Protein AF-A0A1E5MIE4-F1 (afdb_monomer_lite)

pLDDT: mean 93.25, std 8.32, range [54.38, 98.38]

Foldseek 3Di:
DLVVLVVVCVVLVLVLCVQPPLQNQCVCVVDVDVVVSLVCVQVVDDLVVLQVSLVSLCVVPVPDDLVRLQSSSVSSNGNDDCCVRPVDGSNVVSNVSSCSSPVDD

Sequence (105 aa):
MTLGHQAELREYPLVRNLLGAIFNQDWREDHDCVEEVYEDLLDGEPRHARLARAEQIEAFVANRSEDEVDDVFRASGTGLRPRSDLGVSSREWLLAVVQRLRAQP

Radius of gyration: 12.96 Å; chains: 1; bounding box: 32×28×31 Å

Secondary structure (DSSP, 8-state):
-HHHHHHHTTS-HHHHHIIIIIT-TTHHHH-SSHHHHHHHHHHHS-HHHHHHHHHHHHHHHHT--HHHHHHHHHHHT-S--HHHHTSS-HHHHHHHHHHHHHH--

Structure (mmCIF, N/CA/C/O backbone):
data_AF-A0A1E5MIE4-F1
#
_entry.id   AF-A0A1E5MIE4-F1
#
loop_
_atom_site.group_PDB
_atom_site.id
_atom_site.type_symbol
_atom_site.label_atom_id
_atom_site.label_alt_id
_atom_site.label_comp_id
_atom_site.label_asym_id
_atom_site.label_entity_id
_atom_site.label_seq_id
_atom_site.pdbx_PDB_ins_code
_atom_site.Cartn_x
_atom_site.Cartn_y
_atom_site.Cartn_z
_atom_site.occupancy
_atom_site.B_iso_or_equiv
_atom_site.auth_seq_id
_atom_site.auth_comp_id
_atom_site.auth_asym_id
_atom_site.auth_atom_id
_atom_site.pdbx_PDB_model_num
ATOM 1 N N . MET A 1 1 ? 19.046 -5.283 -12.019 1.00 54.38 1 MET A N 1
ATOM 2 C CA . MET A 1 1 ? 18.901 -4.258 -10.957 1.00 54.38 1 MET A CA 1
ATOM 3 C C . MET A 1 1 ? 17.756 -4.561 -9.976 1.00 54.38 1 MET A C 1
ATOM 5 O O . MET A 1 1 ? 17.341 -3.687 -9.234 1.00 54.38 1 MET A O 1
ATOM 9 N N . THR A 1 2 ? 17.265 -5.800 -9.891 1.00 58.84 2 THR A N 1
ATOM 10 C CA . THR A 1 2 ? 16.103 -6.162 -9.050 1.00 58.84 2 THR A CA 1
ATOM 11 C C . THR A 1 2 ? 16.439 -6.300 -7.558 1.00 58.84 2 THR A C 1
ATOM 13 O O . THR A 1 2 ? 15.590 -6.065 -6.707 1.00 58.84 2 THR A O 1
ATOM 16 N N . LEU A 1 3 ? 17.695 -6.633 -7.232 1.00 61.28 3 LEU A N 1
ATOM 17 C CA . LEU A 1 3 ? 18.156 -6.853 -5.853 1.00 61.28 3 LEU A CA 1
ATOM 18 C C . LEU A 1 3 ? 18.171 -5.574 -4.993 1.00 61.28 3 LEU A C 1
ATOM 20 O O . LEU A 1 3 ? 18.043 -5.678 -3.777 1.00 61.28 3 LEU A O 1
ATOM 24 N N . GLY A 1 4 ? 18.295 -4.388 -5.606 1.00 77.12 4 GLY A N 1
ATOM 25 C CA . GLY A 1 4 ? 18.286 -3.104 -4.889 1.00 77.12 4 GLY A CA 1
ATOM 26 C C . GLY A 1 4 ? 16.924 -2.807 -4.262 1.00 77.12 4 GLY A C 1
ATOM 27 O O . GLY A 1 4 ? 16.812 -2.686 -3.047 1.00 77.12 4 GLY A O 1
ATOM 28 N N . HIS A 1 5 ? 15.866 -2.839 -5.072 1.00 80.12 5 HIS A N 1
ATOM 29 C CA . HIS A 1 5 ? 14.497 -2.560 -4.631 1.00 80.12 5 HIS A CA 1
ATOM 30 C C . HIS A 1 5 ? 13.968 -3.566 -3.589 1.00 80.12 5 HIS A C 1
ATOM 32 O O . HIS A 1 5 ? 13.226 -3.200 -2.679 1.00 80.12 5 HIS A O 1
ATOM 38 N N . GLN A 1 6 ? 14.375 -4.840 -3.666 1.00 73.12 6 GLN A N 1
ATOM 39 C CA . GLN A 1 6 ? 14.016 -5.835 -2.646 1.00 73.12 6 GLN A CA 1
ATOM 40 C C . GLN A 1 6 ? 14.712 -5.589 -1.303 1.00 73.12 6 GLN A C 1
ATOM 42 O O . GLN A 1 6 ? 14.137 -5.899 -0.259 1.00 73.12 6 GLN A O 1
ATOM 47 N N . ALA A 1 7 ? 15.940 -5.061 -1.316 1.00 78.50 7 ALA A N 1
ATOM 48 C CA . ALA A 1 7 ? 16.618 -4.633 -0.100 1.00 78.50 7 ALA A CA 1
ATOM 49 C C . ALA A 1 7 ? 15.933 -3.393 0.491 1.00 78.50 7 ALA A C 1
ATOM 51 O O . ALA A 1 7 ? 15.688 -3.372 1.691 1.00 78.50 7 ALA A O 1
ATOM 52 N N . GLU A 1 8 ? 15.529 -2.429 -0.342 1.00 82.38 8 GLU A N 1
ATOM 53 C CA . GLU A 1 8 ? 14.780 -1.246 0.107 1.00 82.38 8 GLU A CA 1
ATOM 54 C C . GLU A 1 8 ? 13.466 -1.607 0.802 1.00 82.38 8 GLU A C 1
ATOM 56 O O . GLU A 1 8 ? 13.174 -1.085 1.873 1.00 82.38 8 GLU A O 1
ATOM 61 N N . LEU A 1 9 ? 12.694 -2.556 0.261 1.00 88.62 9 LEU A N 1
ATOM 62 C CA . LEU A 1 9 ? 11.452 -3.021 0.891 1.00 88.62 9 LEU A CA 1
ATOM 63 C C . LEU A 1 9 ? 11.660 -3.652 2.279 1.00 88.62 9 LEU A C 1
ATOM 65 O O . LEU A 1 9 ? 10.694 -3.794 3.028 1.00 88.62 9 LEU A O 1
ATOM 69 N N . ARG A 1 10 ? 12.887 -4.032 2.663 1.00 89.69 10 ARG A N 1
ATOM 70 C CA . ARG A 1 10 ? 13.164 -4.516 4.029 1.00 89.69 10 ARG A CA 1
ATOM 71 C C . ARG A 1 10 ? 13.054 -3.405 5.070 1.00 89.69 10 ARG A C 1
ATOM 73 O O . ARG A 1 10 ? 12.652 -3.705 6.189 1.00 89.69 10 ARG A O 1
ATOM 80 N N . GLU A 1 11 ? 13.325 -2.159 4.685 1.00 92.88 11 GLU A N 1
ATOM 81 C CA . GLU A 1 11 ? 13.160 -0.975 5.541 1.00 92.88 11 GLU A CA 1
ATOM 82 C C . GLU A 1 11 ? 11.684 -0.570 5.695 1.00 92.88 11 GLU A C 1
ATOM 84 O O . GLU A 1 11 ? 11.325 0.178 6.602 1.00 92.88 11 GLU A O 1
ATOM 89 N N . TYR A 1 12 ? 10.805 -1.103 4.839 1.00 96.12 12 TYR A N 1
ATOM 90 C CA . TYR A 1 12 ? 9.366 -0.839 4.848 1.00 96.12 12 TYR A CA 1
ATOM 91 C C . TYR A 1 12 ? 8.564 -2.147 5.015 1.00 96.12 12 TYR A C 1
ATOM 93 O O . TYR A 1 12 ? 7.881 -2.582 4.083 1.00 96.12 12 TYR A O 1
ATOM 101 N N . PRO A 1 13 ? 8.628 -2.815 6.185 1.00 96.81 13 PRO A N 1
ATOM 102 C CA . PRO A 1 13 ? 8.030 -4.137 6.395 1.00 96.81 13 PRO A CA 1
ATOM 103 C C . PRO A 1 13 ? 6.509 -4.221 6.178 1.00 96.81 13 PRO A C 1
ATOM 105 O O . PRO A 1 13 ? 6.037 -5.247 5.696 1.00 96.81 13 PRO A O 1
ATOM 108 N N . LEU A 1 14 ? 5.737 -3.179 6.487 1.00 97.44 14 LEU A N 1
ATOM 109 C CA . LEU A 1 14 ? 4.290 -3.105 6.240 1.00 97.44 14 LEU A CA 1
ATOM 110 C C . LEU A 1 14 ? 3.975 -2.862 4.760 1.00 97.44 14 LEU A C 1
ATOM 112 O O . LEU A 1 14 ? 3.021 -3.438 4.245 1.00 97.44 14 LEU A O 1
ATOM 116 N N . VAL A 1 15 ? 4.798 -2.091 4.042 1.00 97.50 15 VAL A N 1
ATOM 117 C CA . VAL A 1 15 ? 4.683 -1.971 2.574 1.00 97.50 15 VAL A CA 1
ATOM 118 C C . VAL A 1 15 ? 5.023 -3.307 1.917 1.00 97.50 15 VAL A C 1
ATOM 120 O O . VAL A 1 15 ? 4.276 -3.803 1.079 1.00 97.50 15 VAL A O 1
ATOM 123 N N . ARG A 1 16 ? 6.108 -3.954 2.349 1.00 96.69 16 ARG A N 1
ATOM 124 C CA . ARG A 1 16 ? 6.481 -5.294 1.886 1.00 96.69 16 ARG A CA 1
ATOM 125 C C . ARG A 1 16 ? 5.397 -6.325 2.189 1.00 96.69 16 ARG A C 1
ATOM 127 O O . ARG A 1 16 ? 5.120 -7.161 1.339 1.00 96.69 16 ARG A O 1
ATOM 134 N N . ASN A 1 17 ? 4.799 -6.288 3.377 1.00 96.94 17 ASN A N 1
ATOM 135 C CA . ASN A 1 17 ? 3.694 -7.169 3.741 1.00 96.94 17 ASN A CA 1
ATOM 136 C C . ASN A 1 17 ? 2.458 -6.911 2.862 1.00 96.94 17 ASN A C 1
ATOM 138 O O . ASN A 1 17 ? 1.876 -7.870 2.365 1.00 96.94 17 ASN A O 1
ATOM 142 N N . LEU A 1 18 ? 2.112 -5.646 2.601 1.00 97.38 18 LEU A N 1
ATOM 143 C CA . LEU A 1 18 ? 1.020 -5.290 1.692 1.00 97.38 18 LEU A CA 1
ATOM 144 C C . LEU A 1 18 ? 1.235 -5.875 0.292 1.00 97.38 18 LEU A C 1
ATOM 146 O O . LEU A 1 18 ? 0.345 -6.516 -0.251 1.00 97.38 18 LEU A O 1
ATOM 150 N N . LEU A 1 19 ? 2.424 -5.691 -0.277 1.00 96.88 19 LEU A N 1
ATOM 151 C CA . LEU A 1 19 ? 2.718 -6.126 -1.643 1.00 96.88 19 LEU A CA 1
ATOM 152 C C . LEU A 1 19 ? 2.976 -7.633 -1.756 1.00 96.88 19 LEU A C 1
ATOM 154 O O . LEU A 1 19 ? 2.654 -8.235 -2.769 1.00 96.88 19 LEU A O 1
ATOM 158 N N . GLY A 1 20 ? 3.611 -8.244 -0.760 1.00 94.38 20 GLY A N 1
ATOM 159 C CA . GLY A 1 20 ? 4.119 -9.614 -0.865 1.00 94.38 20 GLY A CA 1
ATOM 160 C C . GLY A 1 20 ? 3.285 -10.673 -0.156 1.00 94.38 20 GLY A C 1
ATOM 161 O O . GLY A 1 20 ? 3.424 -11.845 -0.485 1.00 94.38 20 GLY A O 1
ATOM 162 N N . ALA A 1 21 ? 2.468 -10.290 0.826 1.00 94.88 21 ALA A N 1
ATOM 163 C CA . ALA A 1 21 ? 1.646 -11.225 1.592 1.00 94.88 21 ALA A CA 1
ATOM 164 C C . ALA A 1 21 ? 0.156 -10.992 1.346 1.00 94.88 21 ALA A C 1
ATOM 166 O O . ALA A 1 21 ? -0.541 -11.944 1.022 1.00 94.88 21 ALA A O 1
ATOM 167 N N . ILE A 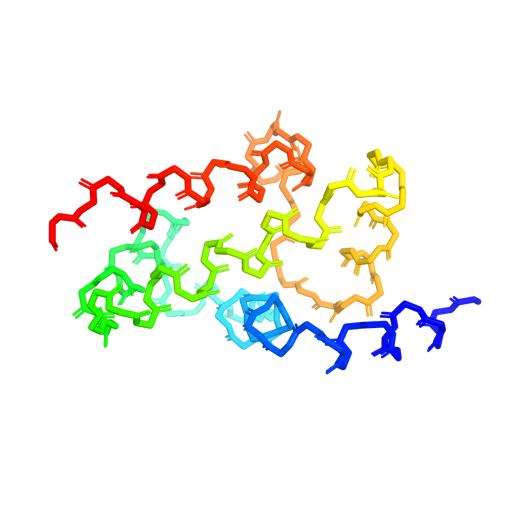1 22 ? -0.304 -9.741 1.452 1.00 96.75 22 ILE A N 1
ATOM 168 C CA . ILE A 1 22 ? -1.715 -9.392 1.231 1.00 96.75 22 ILE A CA 1
ATOM 169 C C . ILE A 1 22 ? -2.040 -9.493 -0.264 1.00 96.75 22 ILE A C 1
ATOM 171 O O . ILE A 1 22 ? -2.831 -10.328 -0.673 1.00 96.75 22 ILE A O 1
ATOM 175 N N . PHE A 1 23 ? -1.346 -8.726 -1.106 1.00 97.75 23 PHE A N 1
ATOM 176 C CA . PHE A 1 23 ? -1.463 -8.823 -2.564 1.00 97.75 23 PHE A CA 1
ATOM 177 C C . PHE A 1 23 ? -0.390 -9.753 -3.149 1.00 97.75 23 PHE A C 1
ATOM 179 O O . PHE A 1 23 ? 0.370 -9.358 -4.037 1.00 97.75 23 PHE A O 1
ATOM 186 N N . ASN A 1 24 ? -0.287 -10.979 -2.625 1.00 96.69 24 ASN A N 1
ATOM 187 C CA . ASN A 1 24 ? 0.593 -12.024 -3.172 1.00 96.69 24 ASN A CA 1
ATOM 188 C C . ASN A 1 24 ? 0.120 -12.480 -4.580 1.00 96.69 24 ASN A C 1
ATOM 190 O O . ASN A 1 24 ? -0.809 -11.895 -5.114 1.00 96.69 24 ASN A O 1
ATOM 194 N N . GLN A 1 25 ? 0.761 -13.452 -5.243 1.00 96.44 25 GLN A N 1
ATOM 195 C CA . GLN A 1 25 ? 0.379 -13.841 -6.623 1.00 96.44 25 GLN A CA 1
ATOM 196 C C . GLN A 1 25 ? -0.979 -14.546 -6.728 1.00 96.44 25 GLN A C 1
ATOM 198 O O . GLN A 1 25 ? -1.632 -14.439 -7.765 1.00 96.44 25 GLN A O 1
ATOM 203 N N . ASP A 1 26 ? -1.409 -15.166 -5.637 1.00 96.50 26 ASP A N 1
ATOM 204 C CA . ASP A 1 26 ? -2.594 -16.009 -5.533 1.00 96.50 26 ASP A CA 1
ATOM 205 C C . ASP A 1 26 ? -3.725 -15.293 -4.778 1.00 96.50 26 ASP A C 1
ATOM 207 O O . ASP A 1 26 ? -4.718 -15.907 -4.426 1.00 96.50 26 ASP A O 1
ATOM 211 N N . TRP A 1 27 ? -3.625 -13.975 -4.555 1.00 96.69 27 TRP A N 1
ATOM 212 C CA . TRP A 1 27 ? -4.637 -13.206 -3.810 1.00 96.69 27 TRP A CA 1
ATOM 213 C C . TRP A 1 27 ? -6.059 -13.353 -4.380 1.00 96.69 27 TRP A C 1
ATOM 215 O O . TRP A 1 27 ? -7.036 -13.234 -3.653 1.00 96.69 27 TRP A O 1
ATOM 225 N N . ARG A 1 28 ? -6.176 -13.648 -5.682 1.00 95.88 28 ARG A N 1
ATOM 226 C CA . ARG A 1 28 ? -7.459 -13.909 -6.353 1.00 95.88 28 ARG A CA 1
ATOM 227 C C . ARG A 1 28 ? -8.058 -15.290 -6.071 1.00 95.88 28 ARG A C 1
ATOM 229 O O . ARG A 1 28 ? -9.152 -15.574 -6.542 1.00 95.88 28 ARG A O 1
ATOM 236 N N . GLU A 1 29 ? -7.337 -16.172 -5.387 1.00 96.12 29 GLU A N 1
ATOM 237 C CA . GLU A 1 29 ? -7.884 -17.447 -4.913 1.00 96.12 29 GLU A CA 1
ATOM 238 C C . GLU A 1 29 ? -8.741 -17.250 -3.656 1.00 96.12 29 GLU A C 1
ATOM 240 O O . GLU A 1 29 ? -9.707 -17.988 -3.465 1.00 96.12 29 GLU A O 1
ATOM 245 N N . ASP A 1 30 ? -8.410 -16.238 -2.847 1.00 95.12 30 ASP A N 1
ATOM 246 C CA . ASP A 1 30 ? -9.101 -15.912 -1.597 1.00 95.12 30 ASP A CA 1
ATOM 247 C C . ASP A 1 30 ? -10.125 -14.770 -1.758 1.00 95.12 30 ASP A C 1
ATOM 249 O O . ASP A 1 30 ? -11.085 -14.705 -0.990 1.00 95.12 30 ASP A O 1
ATOM 253 N N . HIS A 1 31 ? -9.944 -13.891 -2.753 1.00 96.69 31 HIS A N 1
ATOM 254 C CA . HIS A 1 31 ? -10.761 -12.687 -2.951 1.00 96.69 31 HIS A CA 1
ATOM 255 C C . HIS A 1 31 ? -11.161 -12.480 -4.415 1.00 96.69 31 HIS A C 1
ATOM 257 O O . HIS A 1 31 ? -10.329 -12.558 -5.321 1.00 96.69 31 HIS A O 1
ATOM 263 N N . ASP A 1 32 ? -12.417 -12.106 -4.657 1.00 95.12 32 ASP A N 1
ATOM 264 C CA . ASP A 1 32 ? -12.942 -11.845 -6.002 1.00 95.12 32 ASP A CA 1
ATOM 265 C C . ASP A 1 32 ? -12.474 -10.483 -6.548 1.00 95.12 32 ASP A C 1
ATOM 267 O O . ASP A 1 32 ? -12.314 -10.291 -7.762 1.00 95.12 32 ASP A O 1
ATOM 271 N N . CYS A 1 33 ? -12.240 -9.507 -5.664 1.00 94.94 33 CYS A N 1
ATOM 272 C CA . CYS A 1 33 ? -11.832 -8.154 -6.035 1.00 94.94 33 CYS A CA 1
ATOM 273 C C . CYS A 1 33 ? -10.951 -7.478 -4.976 1.00 94.94 33 CYS A C 1
ATOM 275 O O . CYS A 1 33 ? -10.785 -7.956 -3.856 1.00 94.94 33 CYS A O 1
ATOM 277 N N . VAL A 1 34 ? -10.354 -6.337 -5.339 1.00 96.44 34 VAL A N 1
ATOM 278 C CA . VAL A 1 34 ? -9.481 -5.595 -4.414 1.00 96.44 34 VAL A CA 1
ATOM 279 C C . VAL A 1 34 ? -10.260 -4.996 -3.246 1.00 96.44 34 VAL A C 1
ATOM 281 O O . VAL A 1 34 ? -9.675 -4.752 -2.194 1.00 96.44 34 VAL A O 1
ATOM 284 N N . GLU A 1 35 ? -11.558 -4.747 -3.424 1.00 95.50 35 GLU A N 1
ATOM 285 C CA . GLU A 1 35 ? -12.441 -4.247 -2.378 1.00 95.50 35 GLU A CA 1
ATOM 286 C C . GLU A 1 35 ? -12.562 -5.238 -1.217 1.00 95.50 35 GLU A C 1
ATOM 288 O O . GLU A 1 35 ? -12.396 -4.815 -0.076 1.00 95.50 35 GLU A O 1
ATOM 293 N N . GLU A 1 36 ? -12.723 -6.534 -1.491 1.00 97.31 36 GLU A N 1
ATOM 294 C CA . GLU A 1 36 ? -12.773 -7.577 -0.453 1.00 97.31 36 GLU A CA 1
ATOM 295 C C . GLU A 1 36 ? -11.453 -7.675 0.322 1.00 97.31 36 GLU A C 1
ATOM 297 O O . GLU A 1 36 ? -11.452 -7.753 1.549 1.00 97.31 36 GLU A O 1
ATOM 302 N N . VAL A 1 37 ? -10.312 -7.545 -0.366 1.00 97.00 37 VAL A N 1
ATOM 303 C CA . VAL A 1 37 ? -8.998 -7.482 0.298 1.00 97.00 37 VAL A CA 1
ATOM 304 C C . VAL A 1 37 ? -8.913 -6.278 1.245 1.00 97.00 37 VAL A C 1
ATOM 306 O O . VAL A 1 37 ? -8.297 -6.357 2.311 1.00 97.00 37 VAL A O 1
ATOM 309 N N . TYR A 1 38 ? -9.499 -5.134 0.871 1.00 95.69 38 TYR A N 1
ATOM 310 C CA . TYR A 1 38 ? -9.533 -3.969 1.756 1.00 95.69 38 TYR A CA 1
ATOM 311 C C . TYR A 1 38 ? -10.448 -4.188 2.955 1.00 95.69 38 TYR A C 1
ATOM 313 O O . TYR A 1 38 ? -10.087 -3.743 4.041 1.00 95.69 38 TYR A O 1
ATOM 321 N N . GLU A 1 39 ? -11.603 -4.822 2.773 1.00 95.31 39 GLU A N 1
ATOM 322 C CA . GLU A 1 39 ? -12.522 -5.152 3.866 1.00 95.31 39 GLU A CA 1
ATOM 323 C C . GLU A 1 39 ? -11.826 -6.053 4.891 1.00 95.31 39 GLU A C 1
ATOM 325 O O . GLU A 1 39 ? -11.708 -5.663 6.053 1.00 95.31 39 GLU A O 1
ATOM 330 N N . ASP A 1 40 ? -11.210 -7.148 4.442 1.00 95.06 40 ASP A N 1
ATOM 331 C CA . ASP A 1 40 ? -10.447 -8.057 5.304 1.00 95.06 40 ASP A CA 1
ATOM 332 C C . ASP A 1 40 ? -9.291 -7.356 6.028 1.00 95.06 40 ASP A C 1
ATOM 334 O O . ASP A 1 40 ? -9.063 -7.565 7.223 1.00 95.06 40 ASP A O 1
ATOM 338 N N . LEU A 1 41 ? -8.555 -6.487 5.328 1.00 94.00 41 LEU A N 1
ATOM 339 C CA . LEU A 1 41 ? -7.474 -5.712 5.933 1.00 94.00 41 LEU A CA 1
ATOM 340 C C . LEU A 1 41 ? -7.993 -4.740 7.005 1.00 94.00 41 LEU A C 1
ATOM 342 O O . LEU A 1 41 ? -7.342 -4.544 8.034 1.00 94.00 41 LEU A O 1
ATOM 346 N N . LEU A 1 42 ? -9.127 -4.086 6.751 1.00 94.50 42 LEU A N 1
ATOM 347 C CA . LEU A 1 42 ? -9.692 -3.082 7.649 1.00 94.50 42 LEU A CA 1
ATOM 348 C C . LEU A 1 42 ? -10.336 -3.715 8.887 1.00 94.50 42 LEU A C 1
ATOM 350 O O . LEU A 1 42 ? -10.174 -3.170 9.983 1.00 94.50 42 LEU A O 1
ATOM 354 N N . ASP A 1 43 ? -10.990 -4.861 8.716 1.00 93.69 43 ASP A N 1
ATOM 355 C CA . ASP A 1 43 ? -11.667 -5.601 9.781 1.00 93.69 43 ASP A CA 1
ATOM 356 C C . ASP A 1 43 ? -10.690 -6.456 10.604 1.00 93.69 43 ASP A C 1
ATOM 358 O O . ASP A 1 43 ? -10.854 -6.609 11.818 1.00 93.69 43 ASP A O 1
ATOM 362 N N . GLY A 1 44 ? -9.642 -6.987 9.966 1.00 92.25 44 GLY A N 1
ATOM 363 C CA . GLY A 1 44 ? -8.650 -7.857 10.596 1.00 92.25 44 GLY A CA 1
ATOM 364 C C . GLY A 1 44 ? -7.570 -7.131 11.404 1.00 92.25 44 GLY A C 1
ATOM 365 O O . GLY A 1 44 ? -6.961 -7.736 12.292 1.00 92.25 44 GLY A O 1
ATOM 366 N N . GLU A 1 45 ? -7.314 -5.843 11.139 1.00 92.19 45 GLU A N 1
ATOM 367 C CA . GLU A 1 45 ? -6.259 -5.078 11.815 1.00 92.19 45 GLU A CA 1
ATOM 368 C C . GLU A 1 45 ? -6.799 -4.036 12.810 1.00 92.19 45 GLU A C 1
ATOM 370 O O . GLU A 1 45 ? -7.634 -3.187 12.473 1.00 92.19 45 GLU A O 1
ATOM 375 N N . PRO A 1 46 ? -6.251 -3.982 14.043 1.00 95.19 46 PRO A N 1
ATOM 376 C CA . PRO A 1 46 ? -6.607 -2.925 14.973 1.00 95.19 46 PRO A CA 1
ATOM 377 C C . PRO A 1 46 ? -6.157 -1.563 14.432 1.00 95.19 46 PRO A C 1
ATOM 379 O O . PRO A 1 46 ? -5.117 -1.431 13.785 1.00 95.19 46 PRO A O 1
ATOM 382 N N . ARG A 1 47 ? -6.898 -0.509 14.784 1.00 94.56 47 ARG A N 1
ATOM 383 C CA . ARG A 1 47 ? -6.682 0.861 14.286 1.00 94.56 47 ARG A CA 1
ATOM 384 C C . ARG A 1 47 ? -5.226 1.335 14.318 1.00 94.56 47 ARG A C 1
ATOM 386 O O . ARG A 1 47 ? -4.760 1.961 13.374 1.00 94.56 47 ARG A O 1
ATOM 393 N N . HIS A 1 48 ? -4.497 1.064 15.399 1.00 95.19 48 HIS A N 1
ATOM 394 C CA . HIS A 1 48 ? -3.104 1.503 15.522 1.00 95.19 48 HIS A CA 1
ATOM 395 C C . HIS A 1 48 ? -2.179 0.826 14.493 1.00 95.19 48 HIS A C 1
ATOM 397 O O . HIS A 1 48 ? -1.268 1.477 13.991 1.00 95.19 48 HIS A O 1
ATOM 403 N N . ALA A 1 49 ? -2.435 -0.437 14.134 1.00 95.81 49 ALA A N 1
ATOM 404 C CA . ALA A 1 49 ? -1.697 -1.140 13.087 1.00 95.81 49 ALA A CA 1
ATOM 405 C C . ALA A 1 49 ? -2.020 -0.562 11.700 1.00 95.81 49 ALA A C 1
ATOM 407 O O . ALA A 1 49 ? -1.101 -0.259 10.936 1.00 95.81 49 ALA A O 1
ATOM 408 N N . ARG A 1 50 ? -3.306 -0.278 11.431 1.00 96.50 50 ARG A N 1
ATOM 409 C CA . ARG A 1 50 ? -3.750 0.409 10.204 1.00 96.50 50 ARG A CA 1
ATOM 410 C C . ARG A 1 50 ? -3.053 1.760 10.020 1.00 96.50 50 ARG A C 1
ATOM 412 O O . ARG A 1 50 ? -2.567 2.070 8.933 1.00 96.50 50 ARG A O 1
ATOM 419 N N . LEU A 1 51 ? -2.956 2.555 11.089 1.00 97.38 51 LEU A N 1
ATOM 420 C CA . LEU A 1 51 ? -2.274 3.852 11.053 1.00 97.38 51 LEU A CA 1
ATOM 421 C C . LEU A 1 51 ? -0.761 3.723 10.850 1.00 97.38 51 LEU A C 1
ATOM 423 O O . LEU A 1 51 ? -0.210 4.453 10.031 1.00 97.38 51 LEU A O 1
ATOM 427 N N . ALA A 1 52 ? -0.103 2.767 11.511 1.00 97.75 52 ALA A N 1
ATOM 428 C CA . ALA A 1 52 ? 1.320 2.506 11.293 1.00 97.75 52 ALA A CA 1
ATOM 429 C C . ALA A 1 52 ? 1.613 2.104 9.834 1.00 97.75 52 ALA A C 1
ATOM 431 O O . ALA A 1 52 ? 2.607 2.534 9.245 1.00 97.75 52 ALA A O 1
ATOM 432 N N . ARG A 1 53 ? 0.721 1.317 9.218 1.00 97.62 53 ARG A N 1
ATOM 433 C CA . ARG A 1 53 ? 0.803 0.961 7.795 1.00 97.62 53 ARG A CA 1
ATOM 434 C C . ARG A 1 53 ? 0.652 2.190 6.905 1.00 97.62 53 ARG A C 1
ATOM 436 O O . ARG A 1 53 ? 1.455 2.365 5.991 1.00 97.62 53 ARG A O 1
ATOM 443 N N . ALA A 1 54 ? -0.325 3.051 7.187 1.00 98.12 54 ALA A N 1
ATOM 444 C CA . ALA A 1 54 ? -0.534 4.290 6.443 1.00 98.12 54 ALA A CA 1
ATOM 445 C C . ALA A 1 54 ? 0.700 5.210 6.500 1.00 98.12 54 ALA A C 1
ATOM 447 O O . ALA A 1 54 ? 1.183 5.649 5.459 1.00 98.12 54 ALA A O 1
ATOM 448 N N . GLU A 1 55 ? 1.258 5.430 7.693 1.00 98.31 55 GLU A N 1
ATOM 449 C CA . GLU A 1 55 ? 2.474 6.232 7.890 1.00 98.31 55 GLU A CA 1
ATOM 450 C C . GLU A 1 55 ? 3.667 5.665 7.117 1.00 98.31 55 GLU A C 1
ATOM 452 O O . GLU A 1 55 ? 4.426 6.405 6.489 1.00 98.31 55 GLU A O 1
ATOM 457 N N . GLN A 1 56 ? 3.825 4.340 7.109 1.00 98.00 56 GLN A N 1
ATOM 458 C CA . GLN A 1 56 ? 4.924 3.720 6.385 1.00 98.00 56 GLN A CA 1
ATOM 459 C C . GLN A 1 56 ? 4.750 3.799 4.862 1.00 98.00 56 GLN A C 1
ATOM 461 O O . GLN A 1 56 ? 5.740 3.999 4.157 1.00 98.00 56 GLN A O 1
ATOM 466 N N . ILE A 1 57 ? 3.520 3.681 4.347 1.00 98.31 57 ILE A N 1
ATOM 467 C CA . ILE A 1 57 ? 3.239 3.894 2.921 1.00 98.31 57 ILE A CA 1
ATOM 468 C C . ILE A 1 57 ? 3.559 5.341 2.533 1.00 98.31 57 ILE A C 1
ATOM 470 O O . ILE A 1 57 ? 4.246 5.559 1.537 1.00 98.31 57 ILE A O 1
ATOM 474 N N . GLU A 1 58 ? 3.125 6.323 3.326 1.00 98.31 58 GLU A N 1
ATOM 475 C CA . GLU A 1 58 ? 3.429 7.742 3.100 1.00 98.31 58 GLU A CA 1
ATOM 476 C C . GLU A 1 58 ? 4.944 7.994 3.081 1.00 98.31 58 GLU A C 1
ATOM 478 O O . GLU A 1 58 ? 5.456 8.601 2.140 1.00 98.31 58 GLU A O 1
ATOM 483 N N . ALA A 1 59 ? 5.680 7.469 4.066 1.00 97.25 59 ALA A N 1
ATOM 484 C CA . ALA A 1 59 ? 7.137 7.580 4.125 1.00 97.25 59 ALA A CA 1
ATOM 485 C C . ALA A 1 59 ? 7.832 6.897 2.935 1.00 97.25 59 ALA A C 1
ATOM 487 O O . ALA A 1 59 ? 8.853 7.383 2.443 1.00 97.25 59 ALA A O 1
ATOM 488 N N . PHE A 1 60 ? 7.283 5.778 2.458 1.00 96.69 60 PHE A N 1
ATOM 489 C CA . PHE A 1 60 ? 7.782 5.082 1.278 1.00 96.69 60 PHE A CA 1
ATOM 490 C C . PHE A 1 60 ? 7.612 5.935 0.013 1.00 96.69 60 PHE A C 1
ATOM 492 O O . PHE A 1 60 ? 8.568 6.079 -0.750 1.00 96.69 60 PHE A O 1
ATOM 499 N N . VAL A 1 61 ? 6.451 6.564 -0.198 1.00 97.06 61 VAL A N 1
ATOM 500 C CA . VAL A 1 61 ? 6.198 7.357 -1.416 1.00 97.06 61 VAL A CA 1
ATOM 501 C C . VAL A 1 61 ? 6.755 8.786 -1.364 1.00 97.06 61 VAL A C 1
ATOM 503 O O . VAL A 1 61 ? 6.984 9.381 -2.417 1.00 97.06 61 VAL A O 1
ATOM 506 N N . ALA A 1 62 ? 6.993 9.363 -0.182 1.00 95.69 62 ALA A N 1
ATOM 507 C CA . ALA A 1 62 ? 7.331 10.784 -0.018 1.00 95.69 62 ALA A CA 1
ATOM 508 C C . ALA A 1 62 ? 8.519 11.258 -0.877 1.00 95.69 62 ALA A C 1
ATOM 510 O O . ALA A 1 62 ? 8.451 12.333 -1.465 1.00 95.69 62 ALA A O 1
ATOM 511 N N . ASN A 1 63 ? 9.566 10.438 -0.993 1.00 89.31 63 ASN A N 1
ATOM 512 C CA . ASN A 1 63 ? 10.808 10.787 -1.696 1.00 89.31 63 ASN A CA 1
ATOM 513 C C . ASN A 1 63 ? 11.033 9.975 -2.977 1.00 89.31 63 ASN A C 1
ATOM 515 O O . ASN A 1 63 ? 12.164 9.863 -3.435 1.00 89.31 63 ASN A O 1
ATOM 519 N N . ARG A 1 64 ? 9.974 9.370 -3.519 1.00 93.25 64 ARG A N 1
ATOM 520 C CA . ARG A 1 64 ? 10.035 8.556 -4.737 1.00 93.25 64 ARG A CA 1
ATOM 521 C C . ARG A 1 64 ? 9.186 9.188 -5.829 1.00 93.25 64 ARG A C 1
ATOM 523 O O . ARG A 1 64 ? 8.122 9.732 -5.546 1.00 93.25 64 ARG A O 1
ATOM 530 N N . SER A 1 65 ? 9.643 9.110 -7.065 1.00 95.19 65 SER A N 1
ATOM 531 C CA . SER A 1 65 ? 8.875 9.377 -8.279 1.00 95.19 65 SER A CA 1
ATOM 532 C C . SER A 1 65 ? 7.892 8.238 -8.575 1.00 95.19 65 SER A C 1
ATOM 534 O O . SER A 1 65 ? 7.903 7.204 -7.908 1.00 95.19 65 SER A O 1
ATOM 536 N N . GLU A 1 66 ? 7.014 8.423 -9.564 1.00 94.81 66 GLU A N 1
ATOM 537 C CA . GLU A 1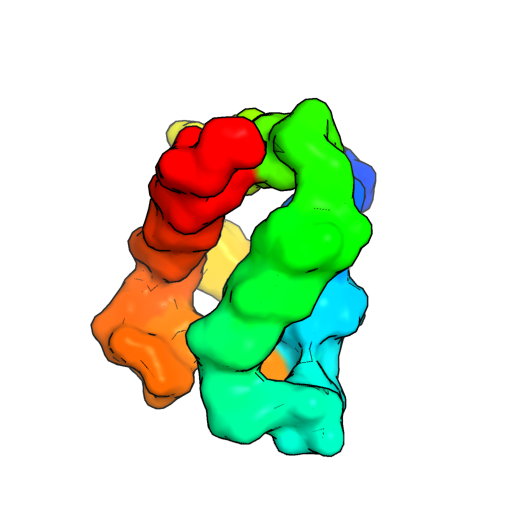 66 ? 6.143 7.337 -10.035 1.00 94.81 66 GLU A CA 1
ATOM 538 C C . GLU A 1 66 ? 6.959 6.154 -10.565 1.00 94.81 66 GLU A C 1
ATOM 540 O O . GLU A 1 66 ? 6.701 5.018 -10.182 1.00 94.81 66 GLU A O 1
ATOM 545 N N . ASP A 1 67 ? 7.979 6.425 -11.383 1.00 94.62 67 ASP A N 1
ATOM 546 C CA . ASP A 1 67 ? 8.800 5.385 -12.006 1.00 94.62 67 ASP A CA 1
ATOM 547 C C . ASP A 1 67 ? 9.548 4.545 -10.958 1.00 94.62 67 ASP A C 1
ATOM 549 O O . ASP A 1 67 ? 9.586 3.319 -11.058 1.00 94.62 67 ASP A O 1
ATOM 553 N N . GLU A 1 68 ? 10.072 5.181 -9.903 1.00 94.50 68 GLU A N 1
ATOM 554 C CA . GLU A 1 68 ? 10.717 4.480 -8.783 1.00 94.50 68 GLU A CA 1
ATOM 555 C C . GLU A 1 68 ? 9.729 3.597 -8.005 1.00 94.50 68 GLU A C 1
ATOM 557 O O . GLU A 1 68 ? 10.082 2.500 -7.569 1.00 94.50 68 GLU A O 1
ATOM 562 N N . VAL A 1 69 ? 8.477 4.039 -7.833 1.00 96.06 69 VAL A N 1
ATOM 563 C CA . VAL A 1 69 ? 7.437 3.210 -7.204 1.00 96.06 69 VAL A CA 1
ATOM 564 C C . VAL A 1 69 ? 7.073 2.033 -8.113 1.00 96.06 69 VAL A C 1
ATOM 566 O O . VAL A 1 69 ? 7.010 0.899 -7.635 1.00 96.06 69 VAL A O 1
ATOM 569 N N . ASP A 1 70 ? 6.893 2.264 -9.414 1.00 94.00 70 ASP A N 1
ATOM 570 C CA . ASP A 1 70 ? 6.611 1.216 -10.401 1.00 94.00 70 ASP A CA 1
ATOM 571 C C . ASP A 1 70 ? 7.724 0.154 -10.445 1.00 94.00 70 ASP A C 1
ATOM 573 O O . ASP A 1 70 ? 7.442 -1.048 -10.516 1.00 94.00 70 ASP A O 1
ATOM 577 N N . ASP A 1 71 ? 8.991 0.560 -10.347 1.00 93.31 71 ASP A N 1
ATOM 578 C CA . ASP A 1 71 ? 10.125 -0.365 -10.283 1.00 93.31 71 ASP A CA 1
ATOM 579 C C . ASP A 1 71 ? 10.106 -1.232 -9.019 1.00 93.31 71 ASP A C 1
ATOM 581 O O . ASP A 1 71 ? 10.374 -2.439 -9.092 1.00 93.31 71 ASP A O 1
ATOM 585 N N . VAL A 1 72 ? 9.700 -0.674 -7.874 1.00 93.88 72 VAL A N 1
ATOM 586 C CA . VAL A 1 72 ? 9.494 -1.458 -6.648 1.00 93.88 72 VAL A CA 1
ATOM 587 C C . VAL A 1 72 ? 8.337 -2.446 -6.804 1.00 93.88 72 VAL A C 1
ATOM 589 O O . VAL A 1 72 ? 8.476 -3.597 -6.389 1.00 93.88 72 VAL A O 1
ATOM 592 N N . PHE A 1 73 ? 7.225 -2.064 -7.439 1.00 94.75 73 PHE A N 1
ATOM 593 C CA . PHE A 1 73 ? 6.115 -2.988 -7.720 1.00 94.75 73 PHE A CA 1
ATOM 594 C C . PHE A 1 73 ? 6.547 -4.150 -8.615 1.00 94.75 73 PHE A C 1
ATOM 596 O O . PHE A 1 73 ? 6.206 -5.303 -8.349 1.00 94.75 73 PHE A O 1
ATOM 603 N N . ARG A 1 74 ? 7.348 -3.876 -9.651 1.00 90.94 74 ARG A N 1
ATOM 604 C CA . ARG A 1 74 ? 7.916 -4.925 -10.512 1.00 90.94 74 ARG A CA 1
ATOM 605 C C . ARG A 1 74 ? 8.848 -5.850 -9.728 1.00 90.94 74 ARG A C 1
ATOM 607 O O . ARG A 1 74 ? 8.813 -7.061 -9.927 1.00 90.94 74 ARG A O 1
ATOM 614 N N . ALA A 1 75 ? 9.671 -5.297 -8.838 1.00 91.38 75 ALA A N 1
ATOM 615 C CA . ALA A 1 75 ? 10.647 -6.056 -8.057 1.00 91.38 75 ALA A CA 1
ATOM 616 C C . ALA A 1 75 ? 10.045 -6.830 -6.868 1.00 91.38 75 ALA A C 1
ATOM 618 O O . ALA A 1 75 ? 10.634 -7.825 -6.431 1.00 91.38 75 ALA A O 1
ATOM 619 N N . SER A 1 76 ? 8.904 -6.386 -6.330 1.00 91.88 76 SER A N 1
ATOM 620 C CA . SER A 1 76 ? 8.244 -7.012 -5.177 1.00 91.88 76 SER A CA 1
ATOM 621 C C . SER A 1 76 ? 7.614 -8.361 -5.520 1.00 91.88 76 SER A C 1
ATOM 623 O O . SER A 1 76 ? 7.472 -9.204 -4.638 1.00 91.88 76 SER A O 1
ATOM 625 N N . GLY A 1 77 ? 7.255 -8.571 -6.791 1.00 91.69 77 GLY A N 1
ATOM 626 C CA . GLY A 1 77 ? 6.566 -9.779 -7.240 1.00 91.69 77 GLY A CA 1
ATOM 627 C C . GLY A 1 77 ? 5.103 -9.863 -6.797 1.00 91.69 77 GLY A C 1
ATOM 628 O O . GLY A 1 77 ? 4.528 -10.943 -6.903 1.00 91.69 77 GLY A O 1
ATOM 629 N N . THR A 1 78 ? 4.513 -8.752 -6.333 1.00 96.19 78 THR A N 1
ATOM 630 C CA . THR A 1 78 ? 3.087 -8.654 -5.971 1.00 96.19 78 THR A CA 1
ATOM 631 C C . THR A 1 78 ? 2.180 -9.163 -7.096 1.00 96.19 78 THR A C 1
ATOM 633 O O . THR A 1 78 ? 2.539 -9.047 -8.272 1.00 96.19 78 THR A O 1
ATOM 636 N N . GLY A 1 79 ? 1.019 -9.726 -6.762 1.00 96.56 79 GLY A N 1
ATOM 637 C CA . GLY A 1 79 ? 0.010 -10.153 -7.734 1.00 96.56 79 GLY A CA 1
ATOM 638 C C . GLY A 1 79 ? -0.867 -9.018 -8.258 1.00 96.56 79 GLY A C 1
ATOM 639 O O . GLY A 1 79 ? -1.537 -9.195 -9.273 1.00 96.56 79 GLY A O 1
ATOM 640 N N . LEU A 1 80 ? -0.847 -7.845 -7.616 1.00 96.75 80 LEU A N 1
ATOM 641 C CA . LEU A 1 80 ? -1.584 -6.671 -8.075 1.00 96.75 80 LEU A CA 1
ATOM 642 C C . LEU A 1 80 ? -0.732 -5.809 -9.021 1.00 96.75 80 LEU A C 1
ATOM 644 O O . LEU A 1 80 ? 0.437 -5.504 -8.775 1.00 96.75 80 LEU A O 1
ATOM 648 N N . ARG A 1 81 ? -1.322 -5.368 -10.125 1.00 95.38 81 ARG A N 1
ATOM 649 C CA . ARG A 1 81 ? -0.755 -4.414 -11.082 1.00 95.38 81 ARG A CA 1
ATOM 650 C C . ARG A 1 81 ? -1.719 -3.234 -11.196 1.00 95.38 81 ARG A C 1
ATOM 652 O O . ARG A 1 81 ? -2.563 -3.247 -12.089 1.00 95.38 81 ARG A O 1
ATOM 659 N N . PRO A 1 82 ? -1.577 -2.184 -10.363 1.00 96.69 82 PRO A N 1
ATOM 660 C CA . PRO A 1 82 ? -2.545 -1.085 -10.285 1.00 96.69 82 PRO A CA 1
ATO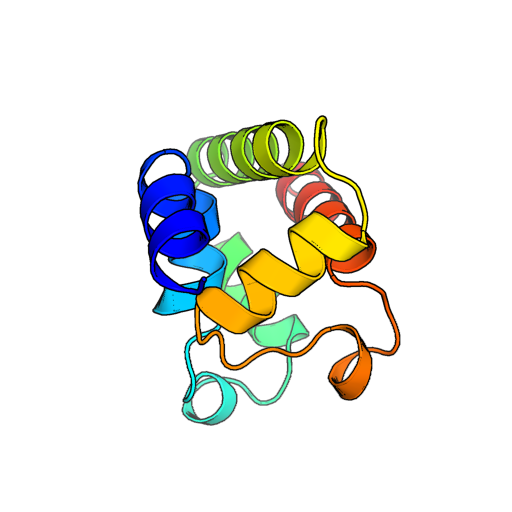M 661 C C . PRO A 1 82 ? -2.945 -0.493 -11.641 1.00 96.69 82 PRO A C 1
ATOM 663 O O . PRO A 1 82 ? -4.127 -0.286 -11.905 1.00 96.69 82 PRO A O 1
ATOM 666 N N . ARG A 1 83 ? -1.977 -0.326 -12.551 1.00 95.50 83 ARG A N 1
ATOM 667 C CA . ARG A 1 83 ? -2.235 0.207 -13.894 1.00 95.50 83 ARG A CA 1
ATOM 668 C C . ARG A 1 83 ? -3.141 -0.687 -14.739 1.00 95.50 83 ARG A C 1
ATOM 670 O O . ARG A 1 83 ? -4.010 -0.170 -15.431 1.00 95.50 83 ARG A O 1
ATOM 677 N N . SER A 1 84 ? -2.925 -1.998 -14.709 1.00 94.12 84 SER A N 1
ATOM 678 C CA . SER A 1 84 ? -3.674 -2.951 -15.538 1.00 94.12 84 SER A CA 1
ATOM 679 C C . SER A 1 84 ? -4.970 -3.408 -14.876 1.00 94.12 84 SER A C 1
ATOM 681 O O . SER A 1 84 ? -5.957 -3.614 -15.572 1.00 94.12 84 SER A O 1
ATOM 683 N N . ASP A 1 85 ? -4.966 -3.561 -13.552 1.00 94.56 85 ASP A N 1
ATOM 684 C CA . ASP A 1 85 ? -6.109 -4.062 -12.788 1.00 94.56 85 ASP A CA 1
ATOM 685 C C . ASP A 1 85 ? -7.118 -2.954 -12.456 1.00 94.56 85 ASP A C 1
ATOM 687 O O . ASP A 1 85 ? -8.317 -3.207 -12.445 1.00 94.56 85 ASP A O 1
ATOM 691 N N . LEU A 1 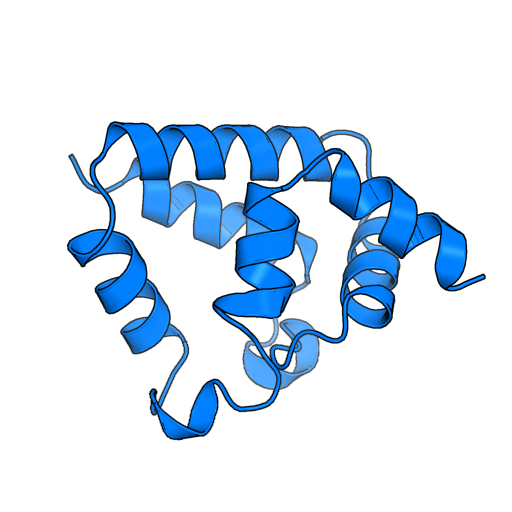86 ? -6.645 -1.730 -12.183 1.00 95.62 86 LEU A N 1
ATOM 692 C CA . LEU A 1 86 ? -7.459 -0.647 -11.611 1.00 95.62 86 LEU A CA 1
ATOM 693 C C . LEU A 1 86 ? -7.415 0.656 -12.425 1.00 95.62 86 LEU A C 1
ATOM 695 O O . LEU A 1 86 ? -8.133 1.602 -12.112 1.00 95.62 86 LEU A O 1
ATOM 699 N N . GLY A 1 87 ? -6.565 0.738 -13.453 1.00 97.12 87 GLY A N 1
ATOM 700 C CA . GLY A 1 87 ? -6.429 1.931 -14.293 1.00 97.12 87 GLY A CA 1
ATOM 701 C C . GLY A 1 87 ? -5.753 3.128 -13.613 1.00 97.12 87 GLY A C 1
ATOM 702 O O . GLY A 1 87 ? -5.805 4.229 -14.156 1.00 97.12 87 GLY A O 1
ATOM 703 N N . VAL A 1 88 ? -5.110 2.927 -12.459 1.00 97.50 88 VAL A N 1
ATOM 704 C CA . VAL A 1 88 ? -4.408 3.976 -11.694 1.00 97.50 88 VAL A CA 1
ATOM 705 C C . VAL A 1 88 ? -2.912 3.696 -11.606 1.00 97.50 88 VAL A C 1
ATOM 707 O O . VAL A 1 88 ? -2.462 2.568 -11.814 1.00 97.50 88 VAL A O 1
ATOM 710 N N . SER A 1 89 ? -2.115 4.716 -11.302 1.00 97.62 89 SER A N 1
ATOM 711 C CA . SER A 1 89 ? -0.684 4.536 -11.065 1.00 97.62 89 SER A CA 1
ATOM 712 C C . SER A 1 89 ? -0.407 3.751 -9.772 1.00 97.62 89 SER A C 1
ATOM 714 O O . SER A 1 89 ? -1.265 3.644 -8.887 1.00 97.62 89 SER A O 1
ATOM 716 N N . SER A 1 90 ? 0.795 3.184 -9.634 1.00 97.69 90 SER A N 1
ATOM 717 C CA . SER A 1 90 ? 1.162 2.436 -8.425 1.00 97.69 90 SER A CA 1
ATOM 718 C C . SER A 1 90 ? 1.240 3.358 -7.208 1.00 97.69 90 SER A C 1
ATOM 720 O O . SER A 1 90 ? 0.820 2.991 -6.106 1.00 97.69 90 SER A O 1
ATOM 722 N N . ARG A 1 91 ? 1.720 4.592 -7.407 1.00 97.81 91 ARG A N 1
ATOM 723 C CA . ARG A 1 91 ? 1.733 5.621 -6.362 1.00 97.81 91 ARG A CA 1
ATOM 724 C C . ARG A 1 91 ? 0.325 6.072 -5.982 1.00 97.81 91 ARG A C 1
ATOM 726 O O . ARG A 1 91 ? 0.034 6.188 -4.793 1.00 97.81 91 ARG A O 1
ATOM 733 N N . GLU A 1 92 ? -0.532 6.338 -6.966 1.00 98.06 92 GLU A N 1
ATOM 734 C CA . GLU A 1 92 ? -1.926 6.738 -6.745 1.00 98.06 92 GLU A CA 1
ATOM 735 C C . GLU A 1 92 ? -2.667 5.672 -5.943 1.00 98.06 92 GLU A C 1
ATOM 737 O O . GLU A 1 92 ? -3.350 5.992 -4.969 1.00 98.06 92 GLU A O 1
ATOM 742 N N . TRP A 1 93 ? -2.467 4.399 -6.288 1.00 98.38 93 TRP A N 1
ATOM 743 C CA . TRP A 1 93 ? -3.041 3.282 -5.551 1.00 98.38 93 TRP A CA 1
ATOM 744 C C . TRP A 1 93 ? -2.569 3.231 -4.093 1.00 98.38 93 TRP A C 1
ATOM 746 O O . TRP A 1 93 ? -3.401 3.166 -3.188 1.00 98.38 93 TRP A O 1
ATOM 756 N N . LEU A 1 94 ? -1.260 3.342 -3.835 1.00 98.31 94 LEU A N 1
ATOM 757 C CA . LEU A 1 94 ? -0.723 3.376 -2.468 1.00 98.31 94 LEU A CA 1
ATOM 758 C C . LEU A 1 94 ? -1.314 4.529 -1.642 1.00 98.31 94 LEU A C 1
ATOM 760 O O . LEU A 1 94 ? -1.706 4.338 -0.490 1.00 98.31 94 LEU A O 1
ATOM 764 N N . LEU A 1 95 ? -1.429 5.719 -2.233 1.00 98.25 95 LEU A N 1
ATOM 765 C CA . LEU A 1 95 ? -2.048 6.871 -1.578 1.00 98.25 95 LEU A CA 1
ATOM 766 C C . LEU A 1 95 ? -3.546 6.651 -1.325 1.00 98.25 95 LEU A C 1
ATOM 768 O O . LEU A 1 95 ? -4.065 7.063 -0.289 1.00 98.25 95 LEU A O 1
ATOM 772 N N . ALA A 1 96 ? -4.247 5.958 -2.218 1.00 97.81 96 ALA A N 1
ATOM 773 C CA . ALA A 1 96 ? -5.645 5.599 -2.017 1.00 97.81 96 ALA A CA 1
ATOM 774 C C . ALA A 1 96 ? -5.830 4.550 -0.901 1.00 97.81 96 ALA A C 1
ATOM 776 O O . ALA A 1 96 ? -6.834 4.591 -0.184 1.00 97.81 96 ALA A O 1
ATOM 777 N N . VAL A 1 97 ? -4.872 3.634 -0.717 1.00 97.81 97 VAL A N 1
ATOM 778 C CA . VAL A 1 97 ? -4.835 2.706 0.429 1.00 97.81 97 VAL A CA 1
ATOM 779 C C . VAL A 1 97 ? -4.642 3.478 1.736 1.00 97.81 97 VAL A C 1
ATOM 781 O O . VAL A 1 97 ? -5.375 3.246 2.695 1.00 97.81 97 VAL A O 1
ATOM 784 N N . VAL A 1 98 ? -3.734 4.460 1.768 1.00 98.25 98 VAL A N 1
ATOM 785 C CA . VAL A 1 98 ? -3.534 5.350 2.930 1.00 98.25 98 VAL A CA 1
ATOM 786 C C . VAL A 1 98 ? -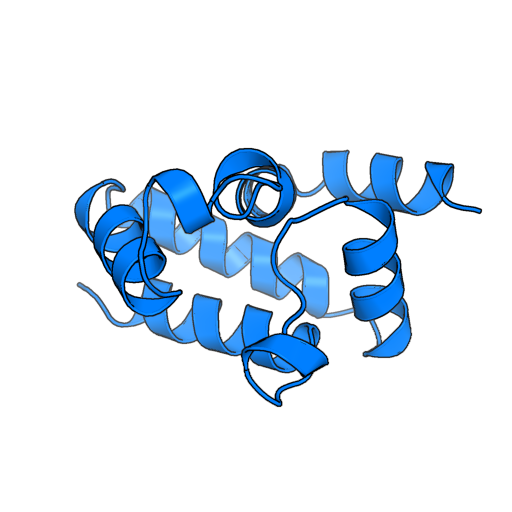4.837 6.031 3.350 1.00 98.25 98 VAL A C 1
ATOM 788 O O . VAL A 1 98 ? -5.175 6.023 4.535 1.00 98.25 98 VAL A O 1
ATOM 791 N N . GLN A 1 99 ? -5.594 6.583 2.396 1.00 97.56 99 GLN A N 1
ATOM 792 C CA . GLN A 1 99 ? -6.874 7.231 2.703 1.00 97.56 99 GLN A CA 1
ATOM 793 C C . GLN A 1 99 ? -7.862 6.257 3.356 1.00 97.56 99 GLN A C 1
ATOM 795 O O . GLN A 1 99 ? -8.475 6.597 4.366 1.00 97.56 99 GLN A O 1
ATOM 800 N N . ARG A 1 100 ? -7.970 5.025 2.839 1.00 96.06 100 ARG A N 1
ATOM 801 C CA . ARG A 1 100 ? -8.842 3.981 3.408 1.00 96.06 100 ARG A CA 1
ATOM 802 C C . ARG A 1 100 ? -8.439 3.611 4.834 1.00 96.06 100 ARG A C 1
ATOM 804 O O . ARG A 1 100 ? -9.282 3.621 5.727 1.00 96.06 100 ARG A O 1
ATOM 811 N N . LEU A 1 101 ? -7.149 3.354 5.060 1.00 96.19 101 LEU A N 1
ATOM 812 C CA . LEU A 1 101 ? -6.612 2.975 6.373 1.00 96.19 101 LEU A CA 1
ATOM 813 C C . LEU A 1 101 ? -6.881 4.039 7.447 1.00 96.19 101 LEU A C 1
ATOM 815 O O . LEU A 1 101 ? -7.123 3.697 8.606 1.00 96.19 101 LEU A O 1
ATOM 819 N N . ARG A 1 102 ? -6.855 5.321 7.057 1.00 95.3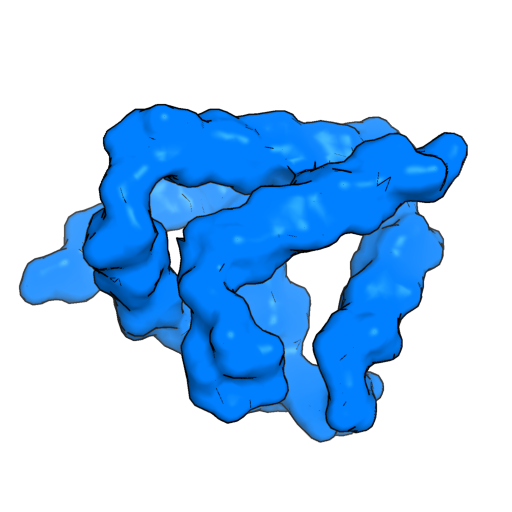8 102 ARG A N 1
ATOM 820 C CA . ARG A 1 102 ? -7.111 6.469 7.940 1.00 95.38 102 ARG A CA 1
ATOM 821 C C . ARG A 1 102 ? -8.600 6.786 8.129 1.00 95.38 102 ARG A C 1
ATOM 823 O O . ARG A 1 102 ? -8.942 7.399 9.138 1.00 95.38 102 ARG A O 1
ATOM 830 N N . ALA A 1 103 ? -9.464 6.416 7.182 1.00 91.50 103 ALA A N 1
ATOM 831 C CA . ALA A 1 103 ? -10.877 6.800 7.180 1.00 91.50 103 ALA A CA 1
ATOM 832 C C . ALA A 1 103 ? -11.727 6.056 8.221 1.00 91.50 103 ALA A C 1
ATOM 834 O O . ALA A 1 103 ? -12.712 6.611 8.706 1.00 91.50 103 ALA A O 1
ATOM 835 N N . GLN A 1 104 ? -11.362 4.822 8.577 1.00 73.81 104 GLN A N 1
ATOM 836 C CA . GLN A 1 104 ? -12.105 4.057 9.577 1.00 73.81 104 GLN A CA 1
ATOM 837 C C . GLN A 1 104 ? -11.647 4.400 11.010 1.00 73.81 104 GLN A C 1
ATOM 839 O O . GLN A 1 104 ? -10.436 4.343 11.276 1.00 73.81 104 GLN A O 1
ATOM 844 N N . PRO A 1 105 ? -12.576 4.755 11.925 1.00 61.44 105 PRO A N 1
ATOM 845 C CA . PRO A 1 105 ? -12.257 5.124 13.300 1.00 61.44 105 PRO A CA 1
ATOM 846 C C . PRO A 1 105 ? -11.628 3.999 14.126 1.00 61.44 105 PRO A C 1
ATOM 848 O O . PRO A 1 105 ? -11.526 2.833 13.674 1.00 61.44 105 PRO A O 1
#